Protein AF-A0A1I3Q3G6-F1 (afdb_monomer_lite)

Structure (mmCIF, N/CA/C/O backbone):
data_AF-A0A1I3Q3G6-F1
#
_entry.id   AF-A0A1I3Q3G6-F1
#
loop_
_atom_site.group_PDB
_atom_site.id
_atom_site.type_symbol
_atom_site.label_atom_id
_atom_site.label_alt_id
_atom_site.label_comp_id
_atom_site.label_asym_id
_atom_site.label_entity_id
_atom_site.label_seq_id
_atom_site.pdbx_PDB_ins_code
_atom_site.Cartn_x
_atom_site.Cartn_y
_atom_site.Cartn_z
_atom_site.occupancy
_atom_site.B_iso_or_equiv
_atom_site.auth_seq_id
_atom_site.auth_comp_id
_atom_site.auth_asym_id
_atom_site.auth_atom_id
_atom_site.pdbx_PDB_model_num
ATOM 1 N N . MET A 1 1 ? 33.289 -3.487 -41.507 1.00 40.66 1 MET A N 1
ATOM 2 C CA . MET A 1 1 ? 33.059 -3.545 -40.049 1.00 40.66 1 MET A CA 1
ATOM 3 C C . MET A 1 1 ? 31.706 -2.893 -39.792 1.00 40.66 1 MET A C 1
ATOM 5 O O . MET A 1 1 ? 31.634 -1.682 -39.651 1.00 40.66 1 MET A O 1
ATOM 9 N N . PHE A 1 2 ? 30.622 -3.665 -39.914 1.00 48.66 2 PHE A N 1
ATOM 10 C CA . PHE A 1 2 ? 29.255 -3.170 -39.729 1.00 48.66 2 PHE A CA 1
ATOM 11 C C . PHE A 1 2 ? 28.877 -3.403 -38.273 1.00 48.66 2 PHE A C 1
ATOM 13 O O . PHE A 1 2 ? 28.866 -4.539 -37.810 1.00 48.66 2 PHE A O 1
ATOM 20 N N . VAL A 1 3 ? 28.682 -2.311 -37.542 1.00 56.81 3 VAL A N 1
ATOM 21 C CA . VAL A 1 3 ? 28.350 -2.339 -36.120 1.00 56.81 3 VAL A CA 1
ATOM 22 C C . VAL A 1 3 ? 26.880 -2.723 -35.989 1.00 56.81 3 VAL A C 1
ATOM 24 O O . VAL A 1 3 ? 26.009 -2.032 -36.519 1.00 56.81 3 VAL A O 1
ATOM 27 N N . ASP A 1 4 ? 26.633 -3.833 -35.299 1.00 55.16 4 ASP A N 1
ATOM 28 C CA . ASP A 1 4 ? 25.318 -4.310 -34.882 1.00 55.16 4 ASP A CA 1
ATOM 29 C C . ASP A 1 4 ? 24.638 -3.262 -33.982 1.00 55.16 4 ASP A C 1
ATOM 31 O O . ASP A 1 4 ? 24.880 -3.182 -32.782 1.00 55.16 4 ASP A O 1
ATOM 35 N N . ARG A 1 5 ? 23.838 -2.376 -34.587 1.00 56.75 5 ARG A N 1
ATOM 36 C CA . ARG A 1 5 ? 23.003 -1.392 -33.872 1.00 56.75 5 ARG A CA 1
ATOM 37 C C . ARG A 1 5 ? 21.588 -1.908 -33.591 1.00 56.75 5 ARG A C 1
ATOM 39 O O . ARG A 1 5 ? 20.836 -1.232 -32.898 1.00 56.75 5 ARG A O 1
ATOM 46 N N . GLY A 1 6 ? 21.220 -3.076 -34.122 1.00 59.78 6 GLY A N 1
ATOM 47 C CA . GLY A 1 6 ? 19.873 -3.637 -33.983 1.00 59.78 6 GLY A CA 1
ATOM 48 C C . GLY A 1 6 ? 19.631 -4.304 -32.628 1.00 59.78 6 GLY A C 1
ATOM 49 O O . GLY A 1 6 ? 18.527 -4.214 -32.094 1.00 59.78 6 GLY A O 1
ATOM 50 N N . GLY A 1 7 ? 20.663 -4.926 -32.045 1.00 63.03 7 GLY A N 1
ATOM 51 C CA . GLY A 1 7 ? 20.547 -5.629 -30.764 1.00 63.03 7 GLY A CA 1
ATOM 52 C C . GLY A 1 7 ? 20.213 -4.720 -29.576 1.00 63.03 7 GLY A C 1
ATOM 53 O O . GLY A 1 7 ? 19.375 -5.073 -28.751 1.00 63.03 7 GLY A O 1
ATOM 54 N N . ILE A 1 8 ? 20.810 -3.524 -29.520 1.00 62.91 8 ILE A N 1
ATOM 55 C CA . ILE A 1 8 ? 20.663 -2.604 -28.377 1.00 62.91 8 ILE A CA 1
ATOM 56 C C . ILE A 1 8 ? 19.230 -2.066 -28.272 1.00 62.91 8 ILE A C 1
ATOM 58 O O . ILE A 1 8 ? 18.659 -2.073 -27.187 1.00 62.91 8 ILE A O 1
ATOM 62 N N . VAL A 1 9 ? 18.629 -1.642 -29.389 1.00 62.53 9 VAL A N 1
ATOM 63 C CA . VAL A 1 9 ? 17.263 -1.086 -29.396 1.00 62.53 9 VAL A CA 1
ATOM 64 C C . VAL A 1 9 ? 16.249 -2.155 -28.982 1.00 62.53 9 VAL A C 1
ATOM 66 O O . VAL A 1 9 ? 15.496 -1.957 -28.036 1.00 62.53 9 VAL A O 1
ATOM 69 N N . ARG A 1 10 ? 16.329 -3.349 -29.583 1.00 65.69 10 ARG A N 1
ATOM 70 C CA . ARG A 1 10 ? 15.430 -4.467 -29.260 1.00 65.69 10 ARG A CA 1
ATOM 71 C C . ARG A 1 10 ? 15.532 -4.916 -27.797 1.00 65.69 10 ARG A C 1
ATOM 73 O O . ARG A 1 10 ? 14.531 -5.322 -27.206 1.00 65.69 10 ARG A O 1
ATOM 80 N N . GLN A 1 11 ? 16.730 -4.872 -27.213 1.00 66.31 11 GLN A N 1
ATOM 81 C CA . GLN A 1 11 ? 16.939 -5.222 -25.808 1.00 66.31 11 GLN A CA 1
ATOM 82 C C . GLN A 1 11 ? 16.341 -4.172 -24.860 1.00 66.31 11 GLN A C 1
ATOM 84 O O . GLN A 1 11 ? 15.766 -4.551 -23.841 1.00 66.31 11 GLN A O 1
ATOM 89 N N . ILE A 1 12 ? 16.439 -2.879 -25.197 1.00 69.56 12 ILE A N 1
ATOM 90 C CA . ILE A 1 12 ? 15.819 -1.788 -24.427 1.00 69.56 12 ILE A CA 1
ATOM 91 C C . ILE A 1 12 ? 14.294 -1.917 -24.453 1.00 69.56 12 ILE A C 1
ATOM 93 O O 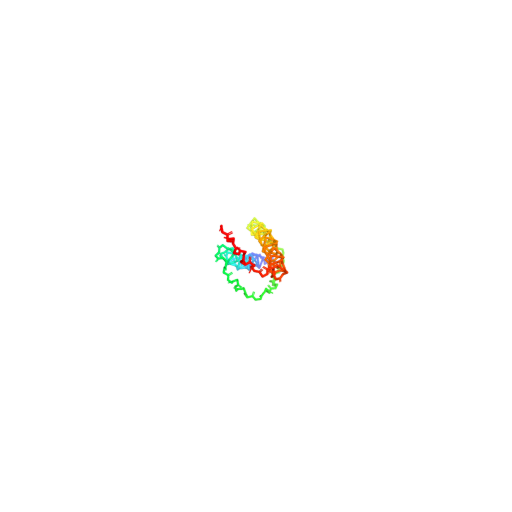. ILE A 1 12 ? 13.680 -1.844 -23.391 1.00 69.56 12 ILE A O 1
ATOM 97 N N . ASP A 1 13 ? 13.708 -2.189 -25.621 1.00 75.75 13 ASP A N 1
ATOM 98 C CA . ASP A 1 13 ? 12.257 -2.356 -25.771 1.00 75.75 13 ASP A CA 1
ATOM 99 C C . ASP A 1 13 ? 11.747 -3.543 -24.939 1.00 75.75 13 ASP A C 1
ATOM 101 O O . ASP A 1 13 ? 10.830 -3.400 -24.136 1.00 75.75 13 ASP A O 1
ATOM 105 N N . THR A 1 14 ? 12.423 -4.696 -25.026 1.00 81.12 14 THR A N 1
ATOM 106 C CA . THR A 1 14 ? 12.054 -5.897 -24.248 1.00 81.12 14 THR A CA 1
ATOM 107 C C . THR A 1 14 ? 12.178 -5.656 -22.737 1.00 81.12 14 THR A C 1
ATOM 109 O O . THR A 1 14 ? 11.348 -6.103 -21.945 1.00 81.12 14 THR A O 1
ATOM 112 N N . HIS A 1 15 ? 13.223 -4.941 -22.316 1.00 83.38 15 HIS A N 1
ATOM 113 C CA . HIS A 1 15 ? 13.432 -4.590 -20.914 1.00 83.38 15 HIS A CA 1
ATOM 114 C C . HIS A 1 15 ? 12.354 -3.623 -20.406 1.00 83.38 15 HIS A C 1
ATOM 116 O O . HIS A 1 15 ? 11.797 -3.832 -19.327 1.00 83.38 15 HIS A O 1
ATOM 122 N N . PHE A 1 16 ? 12.025 -2.600 -21.192 1.00 85.19 16 PHE A N 1
ATOM 123 C CA . PHE A 1 16 ? 10.969 -1.647 -20.876 1.00 85.19 16 PHE A CA 1
ATOM 124 C C . PHE A 1 16 ? 9.606 -2.333 -20.740 1.00 85.19 16 PHE A C 1
ATOM 126 O O . PHE A 1 16 ? 8.928 -2.145 -19.731 1.00 85.19 16 PHE A O 1
ATOM 133 N N . GLU A 1 17 ? 9.245 -3.192 -21.695 1.00 86.69 17 GLU A N 1
ATOM 134 C CA . GLU A 1 17 ? 8.003 -3.970 -21.662 1.00 86.69 17 GLU A CA 1
ATOM 135 C C . GLU A 1 17 ? 7.920 -4.870 -20.424 1.00 86.69 17 GLU A C 1
ATOM 137 O O . GLU A 1 17 ? 6.870 -4.944 -19.785 1.00 86.69 17 GLU A O 1
ATOM 142 N N . SER A 1 18 ? 9.030 -5.511 -20.035 1.00 86.50 18 SER A N 1
ATOM 143 C CA . SER A 1 18 ? 9.063 -6.354 -18.834 1.00 86.50 18 SER A CA 1
ATOM 144 C C . SER A 1 18 ? 8.791 -5.558 -17.553 1.00 86.50 18 SER A C 1
ATOM 146 O O . SER A 1 18 ? 7.987 -5.981 -16.725 1.00 86.50 18 SER A O 1
ATOM 148 N N . TRP A 1 19 ? 9.386 -4.368 -17.418 1.00 87.00 19 TRP A N 1
ATOM 149 C CA . TRP A 1 19 ? 9.129 -3.476 -16.287 1.00 87.00 19 TRP A CA 1
ATOM 150 C C . TRP A 1 19 ? 7.703 -2.946 -16.277 1.00 87.00 19 TRP A C 1
ATOM 152 O O . TRP A 1 19 ? 7.098 -2.839 -15.213 1.00 87.00 19 TRP A O 1
ATOM 162 N N . GLN A 1 20 ? 7.167 -2.609 -17.447 1.00 89.25 20 GLN A N 1
ATOM 163 C CA . GLN A 1 20 ? 5.803 -2.120 -17.562 1.00 89.25 20 GLN A CA 1
ATOM 164 C C . GLN A 1 20 ? 4.798 -3.187 -17.122 1.00 89.25 20 GLN A C 1
ATOM 166 O O . GLN A 1 20 ? 3.914 -2.894 -16.323 1.00 89.25 20 GLN A O 1
ATOM 171 N N . LEU A 1 21 ? 4.974 -4.427 -17.579 1.00 89.25 21 LEU A N 1
ATOM 172 C CA . LEU A 1 21 ? 4.095 -5.538 -17.231 1.00 89.25 21 LEU A CA 1
ATOM 173 C C . LEU A 1 21 ? 4.118 -5.842 -15.729 1.00 89.25 21 LEU A C 1
ATOM 175 O O . LEU A 1 21 ? 3.068 -6.083 -15.135 1.00 89.25 21 LEU A O 1
ATOM 179 N N . GLU A 1 22 ? 5.295 -5.803 -15.105 1.00 88.06 22 GLU A N 1
ATOM 180 C CA . GLU A 1 22 ? 5.400 -5.975 -13.656 1.00 88.06 22 GLU A CA 1
ATOM 181 C C . GLU A 1 22 ? 4.758 -4.811 -12.901 1.00 88.06 22 GLU A C 1
ATOM 183 O O . GLU A 1 22 ? 3.959 -5.047 -12.001 1.00 88.06 22 GLU A O 1
ATOM 188 N N . LEU A 1 23 ? 5.004 -3.558 -13.295 1.00 88.25 23 LEU A N 1
ATOM 189 C CA . LEU A 1 23 ? 4.339 -2.408 -12.670 1.00 88.25 23 LEU A CA 1
ATOM 190 C C . LEU A 1 23 ? 2.812 -2.473 -12.799 1.00 88.25 23 LEU A C 1
ATOM 192 O O . LEU A 1 23 ? 2.119 -2.157 -11.835 1.00 88.25 23 LEU A O 1
ATOM 196 N N . ASP A 1 24 ? 2.287 -2.932 -13.935 1.00 90.94 24 ASP A N 1
ATOM 197 C CA . ASP A 1 24 ? 0.847 -3.101 -14.136 1.00 90.94 24 ASP A CA 1
ATOM 198 C C . ASP A 1 24 ? 0.273 -4.192 -13.209 1.00 90.94 24 ASP A C 1
ATOM 200 O O . ASP A 1 24 ? -0.812 -4.025 -12.646 1.00 90.94 24 ASP A O 1
ATOM 204 N N . ARG A 1 25 ? 1.006 -5.294 -12.984 1.00 87.81 25 ARG A N 1
ATOM 205 C CA . ARG A 1 25 ? 0.626 -6.319 -11.991 1.00 87.81 25 ARG A CA 1
ATOM 206 C C . ARG A 1 25 ? 0.581 -5.735 -10.581 1.00 87.81 25 ARG A C 1
ATOM 208 O O . ARG A 1 25 ? -0.416 -5.915 -9.884 1.00 87.81 25 ARG A O 1
ATOM 215 N N . LEU A 1 26 ? 1.619 -4.991 -10.193 1.00 87.50 26 LEU A N 1
ATOM 216 C CA . LEU A 1 26 ? 1.689 -4.343 -8.882 1.00 87.50 26 LEU A CA 1
ATOM 217 C C . LEU A 1 26 ? 0.555 -3.341 -8.673 1.00 87.50 26 LEU A C 1
ATOM 219 O O . LEU A 1 26 ? -0.033 -3.282 -7.596 1.00 87.50 26 LEU A O 1
ATOM 223 N N . GLU A 1 27 ? 0.227 -2.565 -9.701 1.00 90.81 27 GLU A N 1
ATOM 224 C CA . GLU A 1 27 ? -0.867 -1.601 -9.653 1.00 90.81 27 GLU A CA 1
ATOM 225 C C . GLU A 1 27 ? -2.219 -2.294 -9.440 1.00 90.81 27 GLU A C 1
ATOM 227 O O . GLU A 1 27 ? -2.999 -1.874 -8.583 1.00 90.81 27 GLU A O 1
ATOM 232 N N . LEU A 1 28 ? -2.470 -3.415 -10.124 1.00 90.50 28 LEU A N 1
ATOM 233 C CA . LEU A 1 28 ? -3.679 -4.214 -9.909 1.00 90.50 28 LEU A CA 1
ATOM 234 C C . LEU A 1 28 ? -3.777 -4.765 -8.482 1.00 90.50 28 LEU A C 1
ATOM 236 O O . LEU A 1 28 ? -4.870 -4.774 -7.908 1.00 90.50 28 LEU A O 1
ATOM 240 N N . ASP A 1 29 ? -2.668 -5.209 -7.897 1.00 87.06 29 ASP A N 1
ATOM 241 C CA . ASP A 1 29 ? -2.658 -5.722 -6.526 1.00 87.06 29 ASP A CA 1
ATOM 242 C C . ASP A 1 29 ? -2.905 -4.620 -5.495 1.00 87.06 29 ASP A C 1
ATOM 244 O O . ASP A 1 29 ? -3.691 -4.817 -4.562 1.00 87.06 29 ASP A O 1
ATOM 248 N N . VAL A 1 30 ? -2.340 -3.427 -5.703 1.00 88.94 30 VAL A N 1
ATOM 249 C CA . VAL A 1 30 ? -2.630 -2.255 -4.864 1.00 88.94 30 VAL A CA 1
ATOM 250 C C . VAL A 1 30 ? -4.105 -1.872 -4.961 1.00 88.94 30 VAL A C 1
ATOM 252 O O . VAL A 1 30 ? -4.760 -1.735 -3.930 1.00 88.94 30 VAL A O 1
ATOM 255 N N . MET A 1 31 ? -4.679 -1.815 -6.166 1.00 90.44 31 MET A N 1
ATOM 256 C CA . MET A 1 31 ? -6.108 -1.527 -6.346 1.00 90.44 31 MET A CA 1
ATOM 257 C C . MET A 1 31 ? -7.008 -2.563 -5.652 1.00 90.44 31 MET A C 1
ATOM 259 O O . MET A 1 31 ? -8.054 -2.221 -5.088 1.00 90.44 31 MET A O 1
ATOM 263 N N . ARG A 1 32 ? -6.627 -3.848 -5.672 1.00 88.31 32 ARG A N 1
ATOM 264 C CA . ARG A 1 32 ? -7.346 -4.907 -4.942 1.00 88.31 32 ARG A CA 1
ATOM 265 C C . ARG A 1 32 ? -7.256 -4.698 -3.432 1.00 88.31 32 ARG A C 1
ATOM 267 O O . ARG A 1 32 ? -8.276 -4.836 -2.754 1.00 88.31 32 ARG A O 1
ATOM 274 N N . ALA A 1 33 ? -6.077 -4.351 -2.917 1.00 87.06 33 ALA A N 1
ATOM 275 C CA . ALA A 1 33 ? -5.862 -4.060 -1.503 1.00 87.06 33 ALA A CA 1
ATOM 276 C C . ALA A 1 33 ? -6.666 -2.838 -1.042 1.00 87.06 33 ALA A C 1
ATOM 278 O O . ALA A 1 33 ? -7.382 -2.925 -0.045 1.00 87.06 33 ALA A O 1
ATOM 279 N N . GLU A 1 34 ? -6.634 -1.742 -1.799 1.00 89.00 34 GLU A N 1
ATOM 280 C CA . GLU A 1 34 ? -7.415 -0.528 -1.537 1.00 89.00 34 GLU A CA 1
ATOM 281 C C . GLU A 1 34 ? -8.916 -0.825 -1.507 1.00 89.00 34 GLU A C 1
ATOM 283 O O . GLU A 1 34 ? -9.628 -0.409 -0.592 1.00 89.00 34 GLU A O 1
ATOM 288 N N . ARG A 1 35 ? -9.411 -1.612 -2.468 1.00 89.19 35 ARG A N 1
ATOM 289 C CA . ARG A 1 35 ? -10.822 -2.004 -2.515 1.00 89.19 35 ARG A CA 1
ATOM 290 C C . ARG A 1 35 ? -11.222 -2.888 -1.336 1.00 89.19 35 ARG A C 1
ATOM 292 O O . ARG A 1 35 ? -12.297 -2.687 -0.764 1.00 89.19 35 ARG A O 1
ATOM 299 N N . ALA A 1 36 ? -10.389 -3.867 -0.984 1.00 87.62 36 ALA A N 1
ATOM 300 C CA . ALA A 1 36 ? -10.623 -4.725 0.173 1.00 87.62 36 ALA A CA 1
ATOM 301 C C . ALA A 1 36 ? -10.660 -3.889 1.459 1.00 87.62 36 ALA A C 1
ATOM 303 O O . ALA A 1 36 ? -11.590 -4.028 2.250 1.00 87.62 36 ALA A O 1
ATOM 304 N N . PHE A 1 37 ? -9.727 -2.947 1.604 1.00 86.94 37 PHE A N 1
ATOM 305 C CA . PHE A 1 37 ? -9.679 -2.007 2.718 1.00 86.94 37 PHE A CA 1
ATOM 306 C C . PHE A 1 37 ? -10.914 -1.094 2.773 1.00 86.94 37 PHE A C 1
ATOM 308 O O . PHE A 1 37 ? -11.481 -0.876 3.842 1.00 86.94 37 PHE A O 1
ATOM 315 N N . ALA A 1 38 ? -11.391 -0.589 1.636 1.00 87.25 38 ALA A N 1
ATOM 316 C CA . ALA A 1 38 ? -12.588 0.251 1.580 1.00 87.25 38 ALA A CA 1
ATOM 317 C C . ALA A 1 38 ? -13.884 -0.509 1.920 1.00 87.25 38 ALA A C 1
ATOM 319 O O . ALA A 1 38 ? -14.820 0.087 2.444 1.00 87.25 38 ALA A O 1
ATOM 320 N N . THR A 1 39 ? -13.941 -1.811 1.630 1.00 87.00 39 THR A N 1
ATOM 321 C CA . THR A 1 39 ? -15.150 -2.642 1.797 1.00 87.00 39 THR A CA 1
ATOM 322 C C . THR A 1 39 ? -15.118 -3.489 3.081 1.00 87.00 39 THR A C 1
ATOM 324 O O . THR A 1 39 ? -16.012 -4.304 3.287 1.00 87.00 39 THR A O 1
ATOM 327 N N . ASP A 1 40 ? -14.075 -3.356 3.914 1.00 80.88 40 ASP A N 1
ATOM 328 C CA . ASP A 1 40 ? -13.762 -4.274 5.030 1.00 80.88 40 ASP A CA 1
ATOM 329 C C . ASP A 1 40 ? -13.791 -5.761 4.608 1.00 80.88 40 ASP A C 1
ATOM 331 O O . ASP A 1 40 ? -14.177 -6.664 5.354 1.00 80.88 40 ASP A O 1
ATOM 335 N N . GLY A 1 41 ? -13.400 -6.019 3.359 1.00 79.19 41 GLY A N 1
ATOM 336 C CA . GLY A 1 41 ? -13.384 -7.344 2.755 1.00 79.19 41 GLY A CA 1
ATOM 337 C C . GLY A 1 41 ? -12.085 -8.097 3.029 1.00 79.19 41 GLY A C 1
ATOM 338 O O . GLY A 1 41 ? -11.059 -7.526 3.394 1.00 79.19 41 GLY A O 1
ATOM 339 N N . LEU A 1 42 ? -12.105 -9.408 2.786 1.00 76.06 42 LEU A N 1
ATOM 340 C CA . LEU A 1 42 ? -10.892 -10.221 2.820 1.00 76.06 42 LEU A CA 1
ATOM 341 C C . LEU A 1 4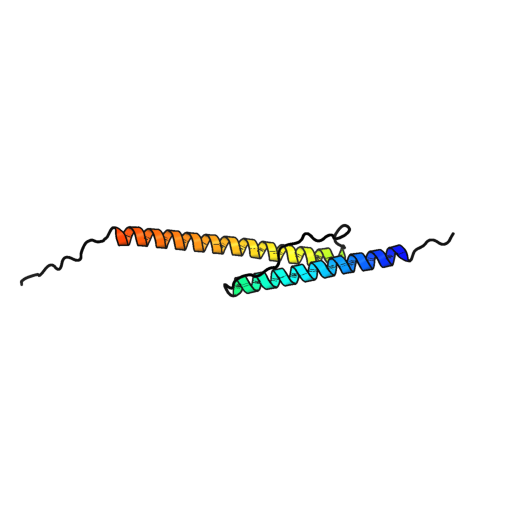2 ? -10.027 -9.937 1.587 1.00 76.06 42 LEU A C 1
ATOM 343 O O . LEU A 1 42 ? -10.465 -10.156 0.455 1.00 76.06 42 LEU A O 1
ATOM 347 N N . LEU A 1 43 ? -8.782 -9.515 1.809 1.00 78.00 43 LEU A N 1
ATOM 348 C CA . LEU A 1 43 ? -7.774 -9.456 0.757 1.00 78.00 43 LEU A CA 1
ATOM 349 C C . LEU A 1 43 ? -7.327 -10.879 0.410 1.00 78.00 43 LEU A C 1
ATOM 351 O O . LEU A 1 43 ? -6.825 -11.612 1.260 1.00 78.00 43 LEU A O 1
ATOM 355 N N . ARG A 1 44 ? -7.500 -11.263 -0.853 1.00 71.69 44 ARG A N 1
ATOM 356 C CA . ARG A 1 44 ? -6.867 -12.452 -1.427 1.00 71.69 44 ARG A CA 1
ATOM 357 C C . ARG A 1 44 ? -5.844 -11.973 -2.439 1.00 71.69 44 ARG A C 1
ATOM 359 O O . ARG A 1 44 ? -6.220 -11.569 -3.534 1.00 71.69 44 ARG A O 1
ATOM 366 N N . THR A 1 45 ? -4.586 -11.970 -2.024 1.00 67.75 45 THR A N 1
ATOM 367 C CA . THR A 1 45 ? -3.451 -11.769 -2.920 1.00 67.75 45 THR A CA 1
ATOM 368 C C . THR A 1 45 ? -2.765 -13.108 -3.129 1.00 67.75 45 THR A C 1
ATOM 370 O O . THR A 1 45 ? -2.719 -13.926 -2.204 1.00 67.75 45 THR A O 1
ATOM 373 N N . ASP A 1 46 ? -2.247 -13.327 -4.332 1.00 73.38 46 ASP A N 1
ATOM 374 C CA . ASP A 1 46 ? -1.294 -14.405 -4.560 1.00 73.38 46 ASP A CA 1
ATOM 375 C C . ASP A 1 46 ? -0.014 -14.121 -3.755 1.00 73.38 46 ASP A C 1
ATOM 377 O O . ASP A 1 46 ? 0.230 -12.991 -3.312 1.00 73.38 46 ASP A O 1
ATOM 381 N N . GLY A 1 47 ? 0.778 -15.164 -3.496 1.00 72.88 47 GLY A N 1
ATOM 382 C CA . GLY A 1 47 ? 2.052 -15.009 -2.800 1.00 72.88 47 GLY A CA 1
ATOM 383 C C . GLY A 1 47 ? 2.964 -14.057 -3.570 1.00 72.88 47 GLY A C 1
ATOM 384 O O . GLY A 1 47 ? 3.115 -14.193 -4.780 1.00 72.88 47 GLY A O 1
ATOM 385 N N . TRP A 1 48 ? 3.567 -13.096 -2.871 1.00 73.94 48 TRP A N 1
ATOM 386 C CA . TRP A 1 48 ? 4.521 -12.179 -3.484 1.00 73.94 48 TRP A CA 1
ATOM 387 C C . TRP A 1 48 ? 5.750 -12.940 -3.994 1.00 73.94 48 TRP A C 1
ATOM 389 O O . TRP A 1 48 ? 6.507 -13.502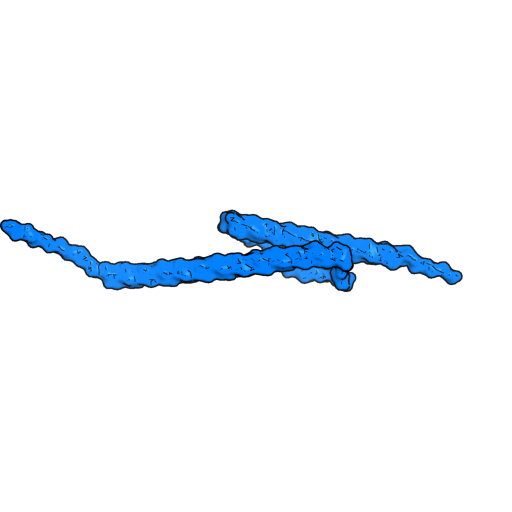 -3.197 1.00 73.94 48 TRP A O 1
ATOM 399 N N . GLU A 1 49 ? 5.980 -12.910 -5.303 1.00 74.19 49 GLU A N 1
ATOM 400 C CA . GLU A 1 49 ? 7.222 -13.369 -5.919 1.00 74.19 49 GLU A CA 1
ATOM 401 C C . GLU A 1 49 ? 8.072 -12.157 -6.302 1.00 74.19 49 GLU A C 1
ATOM 403 O O . GLU A 1 49 ? 7.591 -11.216 -6.929 1.00 74.19 49 GLU A O 1
ATOM 408 N N . VAL A 1 50 ? 9.351 -12.160 -5.911 1.00 73.44 50 VAL A N 1
ATOM 409 C CA . VAL A 1 50 ? 10.272 -11.077 -6.278 1.00 73.44 50 VAL A CA 1
ATOM 410 C C . VAL A 1 50 ? 10.493 -11.120 -7.795 1.00 73.44 50 VAL A C 1
ATOM 412 O O . VAL A 1 50 ? 10.990 -12.137 -8.288 1.00 73.44 50 VAL A O 1
ATOM 415 N N . PRO A 1 51 ? 10.191 -10.040 -8.539 1.00 72.31 51 PRO A N 1
ATOM 416 C CA . PRO A 1 51 ? 10.358 -10.037 -9.985 1.00 72.31 51 PRO A CA 1
ATOM 417 C C . PRO A 1 51 ? 11.829 -10.214 -10.372 1.00 72.31 51 PRO A C 1
ATOM 419 O O . PRO A 1 51 ? 12.699 -9.470 -9.911 1.00 72.31 51 PRO A O 1
ATOM 422 N N . SER A 1 52 ? 12.127 -11.160 -11.265 1.00 74.56 52 SER A N 1
ATOM 423 C CA . SER A 1 52 ? 13.466 -11.325 -11.847 1.00 74.56 52 SER A CA 1
ATOM 424 C C . SER A 1 52 ? 13.680 -10.344 -13.006 1.00 74.56 52 SER A C 1
ATOM 426 O O . SER A 1 52 ? 13.916 -10.745 -14.148 1.00 74.56 52 SER A O 1
ATOM 428 N N . LEU A 1 53 ? 13.531 -9.049 -12.732 1.00 76.25 53 LEU A N 1
ATOM 429 C CA . LEU A 1 53 ? 13.705 -8.001 -13.734 1.00 76.25 53 LEU A CA 1
ATOM 430 C C . LEU A 1 53 ? 15.191 -7.696 -13.929 1.00 76.25 53 LEU A C 1
ATOM 432 O O . LEU A 1 53 ? 15.964 -7.569 -12.978 1.00 76.25 53 LEU A O 1
ATOM 436 N N . ALA A 1 54 ? 15.605 -7.612 -15.189 1.00 68.62 54 ALA A N 1
ATOM 437 C CA . ALA A 1 54 ? 17.006 -7.467 -15.548 1.00 68.62 54 ALA A CA 1
ATOM 438 C C . ALA A 1 54 ? 17.430 -5.993 -15.570 1.00 68.62 54 ALA A C 1
ATOM 440 O O . ALA A 1 54 ? 17.364 -5.359 -16.610 1.00 68.62 54 ALA A O 1
ATOM 441 N N . GLY A 1 55 ? 17.949 -5.473 -14.457 1.00 71.31 55 GLY A N 1
ATOM 442 C CA . GLY A 1 55 ? 18.522 -4.122 -14.396 1.00 71.31 55 GLY A CA 1
ATOM 443 C C . GLY A 1 55 ? 17.605 -3.084 -13.736 1.00 71.31 55 GLY A C 1
ATOM 444 O O . GLY A 1 55 ? 16.578 -3.441 -13.166 1.00 71.31 55 GLY A O 1
ATOM 445 N N . PRO A 1 56 ? 18.008 -1.801 -13.715 1.00 79.12 56 PRO A N 1
ATOM 446 C CA . PRO A 1 56 ? 17.270 -0.746 -13.022 1.00 79.12 56 PRO A CA 1
ATOM 447 C C . PRO A 1 56 ? 15.977 -0.360 -13.755 1.00 79.12 56 PRO A C 1
ATOM 449 O O . PRO A 1 56 ? 15.877 -0.508 -14.969 1.00 79.12 56 PRO A O 1
ATOM 452 N N . VAL A 1 57 ? 15.021 0.221 -13.023 1.00 78.81 57 VAL A N 1
ATOM 453 C CA . VAL A 1 57 ? 13.771 0.759 -13.591 1.00 78.81 57 VAL A CA 1
ATOM 454 C C . VAL A 1 57 ? 14.080 1.802 -14.682 1.00 78.81 57 VAL A C 1
ATOM 456 O O . VAL A 1 57 ? 14.847 2.736 -14.410 1.00 78.81 57 VAL A O 1
ATOM 459 N N . PRO A 1 58 ? 13.478 1.698 -15.883 1.00 84.75 58 PRO A N 1
ATOM 460 C CA . PRO A 1 58 ? 13.566 2.722 -16.922 1.00 84.75 58 PRO A CA 1
ATOM 461 C C . PRO A 1 58 ? 13.113 4.100 -16.423 1.00 84.75 58 PRO A C 1
ATOM 463 O O . PRO A 1 58 ? 12.170 4.209 -15.641 1.00 84.75 58 PRO A O 1
ATOM 466 N N . GLU A 1 59 ? 13.766 5.170 -16.882 1.00 83.75 59 GLU A N 1
ATOM 467 C CA . GLU A 1 59 ? 13.514 6.532 -16.387 1.00 83.75 59 GLU A CA 1
ATOM 468 C C . GLU A 1 59 ? 12.065 6.990 -16.604 1.00 83.75 59 GLU A C 1
ATOM 470 O O . GLU A 1 59 ? 11.455 7.524 -15.678 1.00 83.75 59 GLU A O 1
ATOM 475 N N . ASP A 1 60 ? 11.475 6.653 -17.749 1.00 83.88 60 ASP A N 1
ATOM 476 C CA . ASP A 1 60 ? 10.084 6.985 -18.082 1.00 83.88 60 ASP A CA 1
ATOM 477 C C . ASP A 1 60 ? 9.061 6.293 -17.160 1.00 83.88 60 ASP A C 1
ATOM 479 O O . ASP A 1 60 ? 7.977 6.817 -16.904 1.00 83.88 60 ASP A O 1
ATOM 483 N N . LEU A 1 61 ? 9.408 5.124 -16.608 1.00 85.06 61 LEU A N 1
ATOM 484 C CA . LEU A 1 61 ? 8.556 4.375 -15.677 1.00 85.06 61 LEU A CA 1
ATOM 485 C C . LEU A 1 61 ? 8.783 4.778 -14.216 1.00 85.06 61 LEU A C 1
ATOM 487 O O . LEU A 1 61 ? 7.980 4.432 -13.348 1.00 85.06 61 LEU A O 1
ATOM 491 N N . ARG A 1 62 ? 9.841 5.543 -13.925 1.00 86.56 62 ARG A N 1
ATOM 492 C CA . ARG A 1 62 ? 10.194 5.963 -12.562 1.00 86.56 62 ARG A CA 1
ATOM 493 C C . ARG A 1 62 ? 9.089 6.782 -11.905 1.00 86.56 62 ARG A C 1
ATOM 495 O O . ARG A 1 62 ? 8.822 6.583 -10.721 1.00 86.56 62 ARG A O 1
ATOM 502 N N . GLY A 1 63 ? 8.440 7.674 -12.657 1.00 88.38 63 GLY A N 1
ATOM 503 C CA . GLY A 1 63 ? 7.322 8.475 -12.150 1.00 88.38 63 GLY A CA 1
ATOM 504 C C . GLY A 1 63 ? 6.163 7.591 -11.689 1.00 88.38 63 GLY A C 1
ATOM 505 O O . GLY A 1 63 ? 5.742 7.684 -10.538 1.00 88.38 63 GLY A O 1
ATOM 506 N N . ARG A 1 64 ? 5.743 6.651 -12.547 1.00 90.56 64 ARG A N 1
ATOM 507 C CA . ARG A 1 64 ? 4.686 5.675 -12.236 1.00 90.56 64 ARG A CA 1
ATOM 508 C C . ARG A 1 64 ? 5.042 4.806 -11.029 1.00 90.56 64 ARG A C 1
ATOM 510 O O . ARG A 1 64 ? 4.235 4.652 -10.121 1.00 90.56 64 ARG A O 1
ATOM 517 N N . ALA A 1 65 ? 6.262 4.273 -10.991 1.00 87.19 65 ALA A N 1
ATOM 518 C CA . ALA A 1 65 ? 6.729 3.446 -9.880 1.00 87.19 65 ALA A CA 1
ATOM 519 C C . ALA A 1 65 ? 6.744 4.215 -8.545 1.00 87.19 65 ALA A C 1
ATOM 521 O O . ALA A 1 65 ? 6.408 3.658 -7.502 1.00 87.19 65 ALA A O 1
ATOM 522 N N . THR A 1 66 ? 7.107 5.500 -8.581 1.00 90.06 66 THR A N 1
ATOM 523 C CA . THR A 1 66 ? 7.121 6.362 -7.390 1.00 90.06 66 THR A CA 1
ATOM 524 C C . THR A 1 66 ? 5.706 6.627 -6.888 1.00 90.06 66 THR A C 1
ATOM 526 O O . THR A 1 66 ? 5.450 6.473 -5.699 1.00 90.06 66 THR A O 1
ATOM 529 N N . GLU A 1 67 ? 4.779 6.963 -7.785 1.00 92.25 67 GLU A N 1
ATOM 530 C CA . GLU A 1 67 ? 3.371 7.163 -7.434 1.00 92.25 67 GLU A CA 1
ATOM 531 C C . GLU A 1 67 ? 2.760 5.900 -6.816 1.00 92.25 67 GLU A C 1
ATOM 533 O O . GLU A 1 67 ? 2.101 5.959 -5.777 1.00 92.25 67 GLU A O 1
ATOM 538 N N . LEU A 1 68 ? 3.047 4.739 -7.407 1.00 90.44 68 LEU A N 1
ATOM 539 C CA . LEU A 1 68 ? 2.597 3.455 -6.891 1.00 90.44 68 LEU A CA 1
ATOM 540 C C . LEU A 1 68 ? 3.149 3.175 -5.483 1.00 90.44 68 LEU A C 1
ATOM 542 O O . LEU A 1 68 ? 2.408 2.722 -4.610 1.00 90.44 68 LEU A O 1
ATOM 546 N N . LEU A 1 69 ? 4.428 3.478 -5.238 1.00 88.44 69 LEU A N 1
ATOM 547 C CA . LEU A 1 69 ? 5.043 3.336 -3.918 1.00 88.44 69 LEU A CA 1
ATOM 548 C C . LEU A 1 69 ? 4.387 4.255 -2.878 1.00 88.44 69 LEU A C 1
ATOM 550 O O . LEU A 1 69 ? 4.164 3.829 -1.745 1.00 88.44 69 LEU A O 1
ATOM 554 N N . THR A 1 70 ? 4.051 5.491 -3.249 1.00 92.88 70 THR A N 1
ATOM 555 C CA . THR A 1 70 ? 3.343 6.422 -2.361 1.00 92.88 70 THR A CA 1
ATOM 556 C C . THR A 1 70 ? 1.986 5.860 -1.939 1.00 92.88 70 THR A C 1
ATOM 558 O O . THR A 1 70 ? 1.716 5.790 -0.740 1.00 92.88 70 THR A O 1
ATOM 561 N N . ARG A 1 71 ? 1.180 5.354 -2.882 1.00 91.62 71 ARG A N 1
ATOM 562 C CA . ARG A 1 71 ? -0.124 4.737 -2.566 1.00 91.62 71 ARG A CA 1
ATOM 563 C C . ARG A 1 71 ? 0.021 3.536 -1.623 1.00 91.62 71 ARG A C 1
ATOM 565 O O . ARG A 1 71 ? -0.733 3.393 -0.662 1.00 91.62 71 ARG A O 1
ATOM 572 N N . GLN A 1 72 ? 1.040 2.698 -1.835 1.00 90.44 72 GLN A N 1
ATOM 573 C CA . GLN A 1 72 ? 1.335 1.572 -0.939 1.00 90.44 72 GLN A CA 1
ATOM 574 C C . GLN A 1 72 ? 1.654 2.029 0.491 1.00 90.44 72 GLN A C 1
ATOM 576 O O . GLN A 1 72 ? 1.184 1.424 1.456 1.00 90.44 72 GLN A O 1
ATOM 581 N N . GLN A 1 73 ? 2.436 3.099 0.648 1.00 92.06 73 GLN A N 1
ATOM 582 C CA . GLN A 1 73 ? 2.780 3.651 1.961 1.00 92.06 73 GLN A CA 1
ATOM 583 C C . GLN A 1 73 ? 1.555 4.235 2.673 1.00 92.06 73 GLN A C 1
ATOM 585 O O . GLN A 1 73 ? 1.355 3.969 3.859 1.00 92.06 73 GLN A O 1
ATOM 590 N N . GLU A 1 74 ? 0.710 4.975 1.957 1.00 91.88 74 GLU A N 1
ATOM 591 C CA . GLU A 1 74 ? -0.541 5.526 2.491 1.00 91.88 74 GLU A CA 1
ATOM 592 C C . GLU A 1 74 ? -1.490 4.420 2.975 1.00 91.88 74 GLU A C 1
ATOM 594 O O . GLU A 1 74 ? -2.074 4.515 4.064 1.00 91.88 74 GLU A O 1
ATOM 599 N N . LEU A 1 75 ? -1.589 3.325 2.216 1.00 89.31 75 LEU A N 1
ATOM 600 C CA . LEU A 1 75 ? -2.374 2.159 2.608 1.00 89.31 75 LEU A CA 1
ATOM 601 C C . LEU A 1 75 ? -1.810 1.488 3.868 1.00 89.31 75 LEU A C 1
ATOM 603 O O . LEU A 1 75 ? -2.577 1.141 4.766 1.00 89.31 75 LEU A O 1
ATOM 607 N N . LEU A 1 76 ? -0.485 1.341 3.985 1.00 88.19 76 LEU A N 1
ATOM 608 C CA . LEU A 1 76 ? 0.157 0.771 5.178 1.00 88.19 76 LEU A CA 1
ATOM 609 C C . LEU A 1 76 ? -0.074 1.614 6.438 1.00 88.19 76 LEU A C 1
ATOM 611 O O . LEU A 1 76 ? -0.339 1.060 7.512 1.00 88.19 76 LEU A O 1
ATOM 615 N N . VAL A 1 77 ? -0.007 2.943 6.318 1.00 90.31 77 VAL A N 1
ATOM 616 C CA . VAL A 1 77 ? -0.329 3.861 7.422 1.00 90.31 77 VAL A CA 1
ATOM 617 C C . VAL A 1 77 ? -1.782 3.660 7.851 1.00 90.31 77 VAL A C 1
ATOM 619 O O . VAL A 1 77 ? -2.047 3.374 9.020 1.00 90.31 77 VAL A O 1
ATOM 622 N N . SER A 1 78 ? -2.709 3.683 6.892 1.00 87.69 78 SER A N 1
ATOM 623 C CA . SER A 1 78 ? -4.146 3.514 7.140 1.00 87.69 78 SER A CA 1
ATOM 624 C C . SER A 1 78 ? -4.478 2.165 7.793 1.00 87.69 78 SER A C 1
ATOM 626 O O . SER A 1 78 ? -5.297 2.080 8.714 1.00 87.69 78 SER A O 1
ATOM 628 N N . LEU A 1 79 ? -3.817 1.092 7.348 1.00 85.62 79 LEU A N 1
ATOM 629 C CA . LEU A 1 79 ? -3.957 -0.246 7.919 1.00 85.62 79 LEU A CA 1
ATOM 630 C C . LEU A 1 79 ? -3.518 -0.273 9.387 1.00 85.62 79 LEU A C 1
ATOM 632 O O . LEU A 1 79 ? -4.230 -0.799 10.245 1.00 85.62 79 LEU A O 1
ATOM 636 N N . THR A 1 80 ? -2.367 0.328 9.683 1.00 84.12 80 THR A N 1
ATOM 637 C CA . THR A 1 80 ? -1.810 0.381 11.039 1.00 84.12 80 THR A CA 1
ATOM 638 C C . THR A 1 80 ? -2.722 1.167 11.984 1.00 84.12 80 THR A C 1
ATOM 640 O O . THR A 1 80 ? -2.962 0.742 13.117 1.00 84.12 80 THR A O 1
ATOM 643 N N . GLU A 1 81 ? -3.303 2.272 11.515 1.00 86.31 81 GLU A N 1
ATOM 644 C CA . GLU A 1 81 ? -4.266 3.065 12.283 1.00 86.31 81 GLU A CA 1
ATOM 645 C C . GLU A 1 81 ? -5.542 2.279 12.613 1.00 86.31 81 GLU A C 1
ATOM 647 O O . GLU A 1 81 ? -5.981 2.273 13.771 1.00 86.31 81 GLU A O 1
ATOM 652 N N . ARG A 1 82 ? -6.115 1.560 11.634 1.00 82.88 82 ARG A N 1
ATOM 653 C CA . ARG A 1 82 ? -7.294 0.703 11.858 1.00 82.88 82 ARG A CA 1
ATOM 654 C C . ARG A 1 82 ? -7.005 -0.444 12.820 1.00 82.88 82 ARG A C 1
ATOM 656 O O . ARG A 1 82 ? -7.824 -0.714 13.703 1.00 82.88 82 ARG A O 1
ATOM 663 N N . LEU A 1 83 ? -5.847 -1.093 12.699 1.00 81.06 83 LEU A N 1
ATOM 664 C CA . LEU A 1 83 ? -5.420 -2.134 13.639 1.00 81.06 83 LEU A CA 1
ATOM 665 C C . LEU A 1 83 ? -5.293 -1.574 15.061 1.00 81.06 83 LEU A C 1
ATOM 667 O O . LEU A 1 83 ? -5.805 -2.173 16.007 1.00 81.06 83 LEU A O 1
ATOM 671 N N . GLY A 1 84 ? -4.700 -0.386 15.215 1.00 76.44 84 GLY A N 1
ATOM 672 C CA . GLY A 1 84 ? -4.607 0.299 16.505 1.00 76.44 84 GLY A CA 1
ATOM 673 C C . GLY A 1 84 ? -5.975 0.643 17.105 1.00 76.44 84 GLY A C 1
ATOM 674 O O . GLY A 1 84 ? -6.196 0.451 18.303 1.00 76.44 84 GLY A O 1
ATOM 675 N N . ALA A 1 85 ? -6.922 1.118 16.291 1.00 75.19 85 ALA A N 1
ATOM 676 C CA . ALA A 1 85 ? -8.290 1.388 16.733 1.00 75.19 85 ALA A CA 1
ATOM 677 C C . ALA A 1 85 ? -9.026 0.107 17.163 1.00 75.19 85 ALA A C 1
ATOM 679 O O . ALA A 1 85 ? -9.646 0.088 18.229 1.00 75.19 85 ALA A O 1
ATOM 680 N N . THR A 1 86 ? -8.891 -0.970 16.387 1.00 71.50 86 THR A N 1
ATOM 681 C CA . THR A 1 86 ? -9.478 -2.287 16.683 1.00 71.50 86 THR A CA 1
ATOM 682 C C . THR A 1 86 ? -8.919 -2.863 17.985 1.00 71.50 86 THR A C 1
ATOM 684 O O . THR A 1 86 ? -9.683 -3.303 18.843 1.00 71.50 86 THR A O 1
ATOM 687 N N . GLY A 1 87 ? -7.601 -2.781 18.197 1.00 67.94 87 GLY A N 1
ATOM 688 C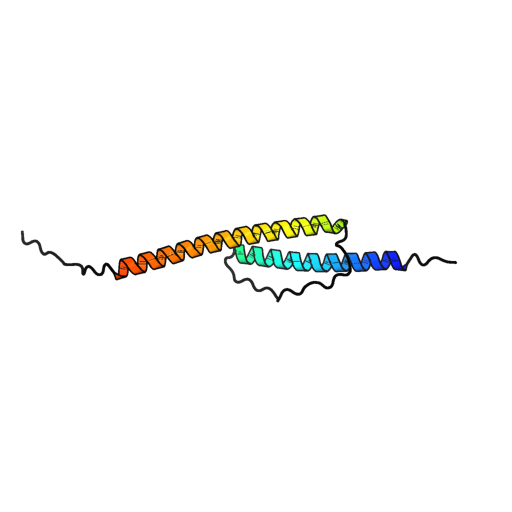 CA . GLY A 1 87 ? -6.965 -3.229 19.439 1.00 67.94 87 GLY A CA 1
ATOM 689 C C . GLY A 1 87 ? -7.465 -2.466 20.671 1.00 67.94 87 GLY A C 1
ATOM 690 O O . GLY A 1 87 ? -7.745 -3.069 21.707 1.00 67.94 87 GLY A O 1
ATOM 691 N N . ARG A 1 88 ? -7.674 -1.144 20.559 1.00 68.38 88 ARG A N 1
ATOM 692 C CA . ARG A 1 88 ? -8.285 -0.347 21.641 1.00 68.38 88 ARG A CA 1
ATOM 693 C C . ARG A 1 88 ? -9.728 -0.766 21.926 1.00 68.38 88 ARG A C 1
ATOM 695 O O . ARG A 1 88 ? -10.109 -0.848 23.092 1.00 68.38 88 ARG A O 1
ATOM 702 N N . GLN A 1 89 ? -10.521 -1.050 20.892 1.00 65.38 89 GLN A N 1
ATOM 703 C CA . GLN A 1 89 ? -11.896 -1.535 21.056 1.00 65.38 89 GLN A CA 1
ATOM 704 C C . GLN A 1 89 ? -11.941 -2.904 21.747 1.00 65.38 89 GLN A C 1
ATOM 706 O O . GLN A 1 89 ? -12.739 -3.088 22.665 1.00 65.38 89 GLN A O 1
ATOM 711 N N . GLN A 1 90 ? -11.054 -3.831 21.376 1.00 63.62 90 GLN A N 1
ATOM 712 C CA . GLN A 1 90 ? -10.926 -5.131 22.043 1.00 63.62 90 GLN A CA 1
ATOM 713 C C . GLN A 1 90 ? -10.543 -4.969 23.520 1.00 63.62 90 GLN A C 1
ATOM 715 O O . GLN A 1 90 ? -11.210 -5.530 24.388 1.00 63.62 90 GLN A O 1
ATOM 720 N N . ALA A 1 91 ? -9.550 -4.128 23.827 1.00 69.38 91 ALA A N 1
ATOM 721 C CA . ALA A 1 91 ? -9.134 -3.867 25.206 1.00 69.38 91 ALA A CA 1
ATOM 722 C C . ALA A 1 91 ? -10.265 -3.266 26.066 1.00 69.38 91 ALA A C 1
ATOM 724 O O . ALA A 1 91 ? -10.419 -3.630 27.235 1.00 69.38 91 ALA A O 1
ATOM 725 N N . LEU A 1 92 ? -11.081 -2.370 25.496 1.00 68.00 92 LEU A N 1
ATOM 726 C CA . LEU A 1 92 ? -12.267 -1.824 26.163 1.00 68.00 92 LEU A CA 1
ATOM 727 C C . LEU A 1 92 ? -13.336 -2.899 26.394 1.00 68.00 92 LEU A C 1
ATOM 729 O O . LEU A 1 92 ? -13.848 -3.006 27.508 1.00 68.00 92 LEU A O 1
ATOM 733 N N . ALA A 1 93 ? -13.642 -3.713 25.381 1.00 67.88 93 ALA A N 1
ATOM 734 C CA . ALA A 1 93 ? -14.618 -4.797 25.485 1.00 67.88 93 ALA A CA 1
ATOM 735 C C . ALA A 1 93 ? -14.217 -5.828 26.553 1.00 67.88 93 ALA A C 1
ATOM 737 O O . ALA A 1 93 ? -15.040 -6.213 27.386 1.00 67.88 93 ALA A O 1
ATOM 738 N N . GLU A 1 94 ? -12.940 -6.212 26.601 1.00 68.75 94 GLU A N 1
ATOM 739 C CA . GLU A 1 94 ? -12.408 -7.075 27.656 1.00 68.75 94 GLU A CA 1
ATOM 740 C C . GLU A 1 94 ? -12.539 -6.444 29.045 1.00 68.75 94 GLU A C 1
ATOM 742 O O . GLU A 1 94 ? -12.899 -7.123 30.009 1.00 68.75 94 GLU A O 1
ATOM 747 N N . ASN A 1 95 ? -12.250 -5.146 29.174 1.00 65.00 95 ASN A N 1
ATOM 748 C CA . ASN A 1 95 ? -12.323 -4.463 30.459 1.00 65.00 95 ASN A CA 1
ATOM 749 C C . ASN A 1 95 ? -13.771 -4.361 30.965 1.00 65.00 95 ASN A C 1
ATOM 751 O O . ASN A 1 95 ? -14.040 -4.682 32.122 1.00 65.00 95 ASN A O 1
ATOM 755 N N . VAL A 1 96 ? -14.721 -4.018 30.089 1.00 68.56 96 VAL A N 1
ATOM 756 C CA . VAL A 1 96 ? -16.159 -4.022 30.407 1.00 68.56 96 VAL A CA 1
ATOM 757 C C . VAL A 1 96 ? -16.637 -5.427 30.774 1.00 68.56 96 VAL A C 1
ATOM 759 O O . VAL A 1 96 ? -17.337 -5.579 31.771 1.00 68.56 96 VAL A O 1
ATOM 762 N N . GLY A 1 97 ? -16.215 -6.467 30.050 1.00 64.88 97 GLY A N 1
ATOM 763 C CA . GLY A 1 97 ? -16.538 -7.857 30.387 1.00 64.88 97 GLY A CA 1
ATOM 764 C C . GLY A 1 97 ? -16.026 -8.272 31.773 1.00 64.88 97 GLY A C 1
ATOM 765 O O . GLY A 1 97 ? -16.753 -8.908 32.543 1.00 64.88 97 GLY A O 1
ATOM 766 N N . ARG A 1 98 ? -14.805 -7.854 32.142 1.00 60.53 98 ARG A N 1
ATOM 767 C CA . ARG A 1 98 ? -14.234 -8.083 33.483 1.00 60.53 98 ARG A CA 1
ATOM 768 C C . ARG A 1 98 ? -14.996 -7.334 34.578 1.00 60.53 98 ARG A C 1
ATOM 770 O O . ARG A 1 98 ? -15.266 -7.923 35.623 1.00 60.53 98 ARG A O 1
ATOM 777 N N . VAL A 1 99 ? -15.359 -6.070 34.352 1.00 59.50 99 VAL A N 1
ATOM 778 C CA . VAL A 1 99 ? -16.120 -5.253 35.316 1.00 59.50 99 VAL A CA 1
ATOM 779 C C . VAL A 1 99 ? -17.550 -5.775 35.475 1.00 59.50 99 VAL A C 1
ATOM 781 O O . VAL A 1 99 ? -17.986 -6.003 36.598 1.00 59.50 99 VAL A O 1
ATOM 784 N N . SER A 1 100 ? -18.242 -6.077 34.374 1.00 58.28 100 SER A N 1
ATOM 785 C CA . SER A 1 100 ? -19.601 -6.638 34.379 1.00 58.28 100 SER A CA 1
ATOM 786 C C . SER A 1 100 ? -19.667 -8.027 35.031 1.00 58.28 100 SER A C 1
ATOM 788 O O . SER A 1 100 ? -20.649 -8.357 35.690 1.00 58.28 100 SER A O 1
ATOM 790 N N . THR A 1 101 ? -18.599 -8.827 34.931 1.00 55.50 101 THR A N 1
ATOM 791 C CA . THR A 1 101 ? -18.508 -10.118 35.636 1.00 55.50 101 THR A CA 1
ATOM 792 C C . THR A 1 101 ? -18.235 -9.951 37.135 1.00 55.50 101 THR A C 1
ATOM 794 O O . THR A 1 101 ? -18.709 -10.765 37.931 1.00 55.50 101 THR A O 1
ATOM 797 N N . ARG A 1 102 ? -17.493 -8.908 37.538 1.00 54.34 102 ARG A N 1
ATOM 798 C CA . ARG A 1 102 ? -17.236 -8.582 38.953 1.00 54.34 102 ARG A CA 1
ATOM 799 C C . ARG A 1 102 ? -18.448 -7.965 39.644 1.00 54.34 102 ARG A C 1
ATOM 801 O O . ARG A 1 102 ? -18.632 -8.212 40.830 1.00 54.34 102 ARG A O 1
ATOM 808 N N . ASP A 1 103 ? -19.285 -7.239 38.909 1.00 50.25 103 ASP A N 1
ATOM 809 C CA . ASP A 1 103 ? -20.491 -6.599 39.433 1.00 50.25 103 ASP A CA 1
ATOM 810 C C . ASP A 1 103 ? -21.739 -7.483 39.294 1.00 50.25 103 ASP A C 1
ATOM 812 O O . ASP A 1 103 ? -22.825 -7.052 38.915 1.00 50.25 103 ASP A O 1
ATOM 816 N N . ARG A 1 104 ? -21.607 -8.757 39.682 1.00 50.97 104 ARG A N 1
ATOM 817 C CA . ARG A 1 104 ? -22.761 -9.543 40.140 1.00 50.97 104 ARG A CA 1
ATOM 818 C C . ARG A 1 104 ? -23.141 -9.135 41.572 1.00 50.97 104 ARG A C 1
ATOM 820 O O . ARG A 1 104 ? -23.408 -9.995 42.413 1.00 50.97 104 ARG A O 1
ATOM 827 N N . SER A 1 105 ? -23.218 -7.828 41.845 1.00 58.09 105 SER A N 1
ATOM 828 C CA . SER A 1 105 ? -24.103 -7.320 42.892 1.00 58.09 105 SER A CA 1
ATOM 829 C C . SER A 1 105 ? -25.514 -7.709 42.482 1.00 58.09 105 SER A C 1
ATOM 831 O O . SER A 1 105 ? -26.167 -7.068 41.664 1.00 58.09 105 SER A O 1
ATOM 833 N N . ARG A 1 106 ? -25.932 -8.871 42.978 1.00 55.59 106 ARG A N 1
ATOM 834 C CA . ARG A 1 106 ? -27.266 -9.430 42.815 1.00 55.59 106 ARG A CA 1
ATOM 835 C C . ARG A 1 106 ? -28.274 -8.306 43.095 1.00 55.59 106 ARG A C 1
ATOM 837 O O . ARG A 1 106 ? -28.194 -7.737 44.182 1.00 55.59 106 ARG A O 1
ATOM 844 N N . PRO A 1 107 ? -29.187 -7.963 42.169 1.00 60.28 107 PRO A N 1
ATOM 845 C CA . PRO A 1 107 ? -30.197 -6.951 42.441 1.00 60.28 107 PRO A CA 1
ATOM 846 C C . PRO A 1 107 ? -30.984 -7.382 43.681 1.00 60.28 107 PRO A C 1
ATOM 848 O O . PRO A 1 107 ? -31.628 -8.434 43.673 1.00 60.28 107 PRO A O 1
ATOM 851 N N . VAL A 1 108 ? -30.869 -6.624 44.770 1.00 64.50 108 VAL A N 1
ATOM 852 C CA . VAL A 1 108 ? -31.655 -6.838 45.986 1.00 64.50 108 VAL A CA 1
ATOM 853 C C . VAL A 1 108 ? -32.850 -5.908 45.882 1.00 64.50 108 VAL A C 1
ATOM 855 O O . VAL A 1 108 ? -32.705 -4.692 45.979 1.00 64.50 108 VAL A O 1
ATOM 858 N N . TYR A 1 109 ? -34.027 -6.480 45.636 1.00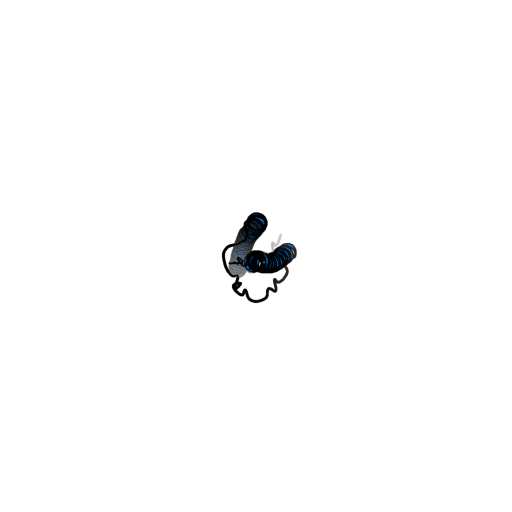 63.34 109 TYR A N 1
ATOM 859 C CA . TYR A 1 109 ? -35.275 -5.737 45.755 1.00 63.34 109 TYR A CA 1
ATOM 860 C C . TYR A 1 109 ? -35.469 -5.367 47.225 1.00 63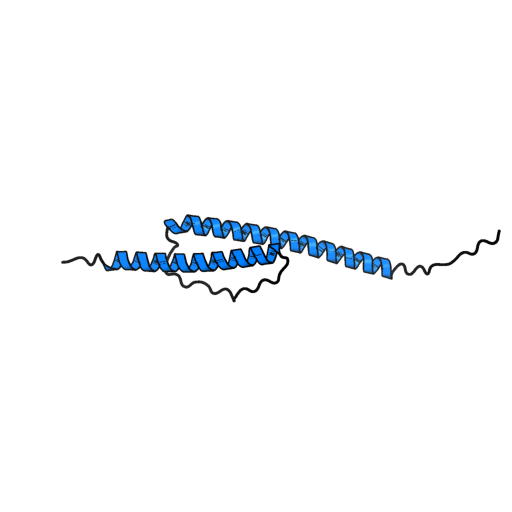.34 109 TYR A C 1
ATOM 862 O O . TYR A 1 109 ? -35.563 -6.245 48.082 1.00 63.34 109 TYR A O 1
ATOM 870 N N . PHE A 1 110 ? -35.485 -4.067 47.506 1.00 60.22 110 PHE A N 1
ATOM 871 C CA . PHE A 1 110 ? -35.845 -3.533 48.811 1.00 60.22 110 PHE A CA 1
ATOM 872 C C . PHE A 1 110 ? -37.341 -3.228 48.770 1.00 60.22 110 PHE A C 1
ATOM 874 O O . PHE A 1 110 ? -37.763 -2.305 48.075 1.00 60.22 110 PHE A O 1
ATOM 881 N N . ASP A 1 111 ? -38.143 -4.052 49.442 1.00 70.62 111 ASP A N 1
ATOM 882 C CA . ASP A 1 111 ? -39.565 -3.771 49.615 1.00 70.62 111 ASP A CA 1
ATOM 883 C C . ASP A 1 111 ? -39.704 -2.673 50.676 1.00 70.62 111 ASP A C 1
ATOM 885 O O . ASP A 1 111 ? -39.308 -2.846 51.831 1.00 70.62 111 ASP A O 1
ATOM 889 N N . ILE A 1 112 ? -40.181 -1.508 50.250 1.00 58.16 112 ILE A N 1
ATOM 890 C CA . ILE A 1 112 ? -40.505 -0.394 51.134 1.00 58.16 112 ILE A CA 1
ATOM 891 C C . ILE A 1 112 ? -41.981 -0.511 51.508 1.00 58.16 112 ILE A C 1
ATOM 893 O O . ILE A 1 112 ? -42.861 -0.076 50.769 1.00 58.16 112 ILE A O 1
ATOM 897 N N . SER A 1 113 ? -42.254 -1.089 52.677 1.00 66.44 113 SER A N 1
ATOM 898 C CA . SER A 1 113 ? -43.581 -1.023 53.288 1.00 66.44 113 SER A CA 1
ATOM 899 C C . SER A 1 113 ? -43.843 0.409 53.770 1.00 66.44 113 SER A C 1
ATOM 901 O O . SER A 1 113 ? -43.102 0.905 54.624 1.00 66.44 113 SER A O 1
ATOM 903 N N . ALA A 1 114 ? -44.854 1.057 53.187 1.00 57.78 114 ALA A N 1
ATOM 904 C CA . ALA A 1 114 ? -45.340 2.389 53.559 1.00 57.78 114 ALA A CA 1
ATOM 905 C C . ALA A 1 114 ? -46.112 2.391 54.887 1.00 57.78 114 ALA A C 1
ATOM 907 O O . ALA A 1 114 ? -46.769 1.367 55.189 1.00 57.78 114 ALA A O 1
#

Foldseek 3Di:
DDDPPPVVVVVVVVLQVLLVVVLVVLLVLLVQLVVCVVVVHDRDDDDDDDDPRDDDHDPVCVVVVVVSVVSVVVSVVVVVVVVVVVVVVVVVVVVVVVVVVVPPPPDDDDDDDD

Radius of gyration: 28.55 Å; chains: 1; bounding box: 78×24×94 Å

Organism: NCBI:txid1005945

pLDDT: mean 75.95, std 12.69, range [40.66, 92.88]

Sequence (114 aa):
MFVDRGGIVRQIDTHFESWQLELDRLELDVMRAERAFATDGLLRTDGWEVPSLAGPVPEDLRGRATELLTRQQELLVSLTERLGATGRQQALAENVGRVSTRDRSRPVYFDISA

Secondary structure (DSSP, 8-state):
-----HHHHHHHHHHHHHHHHHHHHHHHHHHHHHHHHHTTPPP--PPPPPP---SSPPHHHHHHHHHHHHHHHHHHHHHHHHHHHHHHHHHHHHHHHHHHHH------------